Protein AF-A0A8J4F5X2-F1 (afdb_monomer_lite)

Structure (mmCIF, N/CA/C/O backbone):
data_AF-A0A8J4F5X2-F1
#
_entry.id   AF-A0A8J4F5X2-F1
#
loop_
_atom_site.group_PDB
_atom_site.id
_atom_site.type_symbol
_atom_site.label_atom_id
_atom_site.label_alt_id
_atom_site.label_comp_id
_atom_site.label_asym_id
_atom_site.label_entity_id
_atom_site.label_seq_id
_atom_site.pdbx_PDB_ins_code
_atom_site.Cartn_x
_atom_site.Cartn_y
_atom_site.Cartn_z
_atom_site.occupancy
_atom_site.B_iso_or_equiv
_atom_site.auth_seq_id
_atom_site.auth_comp_id
_atom_site.auth_asym_id
_atom_site.auth_atom_id
_atom_site.pdbx_PDB_model_num
ATOM 1 N N . PHE A 1 1 ? -19.597 -12.177 -4.401 1.00 38.78 1 PHE A N 1
ATOM 2 C CA . PHE A 1 1 ? -18.634 -11.217 -4.979 1.00 38.78 1 PHE A CA 1
ATOM 3 C C . PHE A 1 1 ? -19.149 -9.768 -4.969 1.00 38.78 1 PHE A C 1
ATOM 5 O O . PHE A 1 1 ? -18.333 -8.867 -5.103 1.00 38.78 1 PHE A O 1
ATOM 12 N N . ASP A 1 2 ? -20.434 -9.520 -4.671 1.00 38.00 2 ASP A N 1
ATOM 13 C CA . ASP A 1 2 ? -21.046 -8.176 -4.629 1.00 38.00 2 ASP A CA 1
ATOM 14 C C . ASP A 1 2 ? -20.524 -7.123 -3.623 1.00 38.00 2 ASP A C 1
ATOM 16 O O . ASP A 1 2 ? -20.625 -5.939 -3.941 1.00 38.00 2 ASP A O 1
ATOM 20 N N . PRO A 1 3 ? -19.948 -7.430 -2.439 1.00 48.12 3 PRO A N 1
ATOM 21 C CA . PRO A 1 3 ? -19.621 -6.354 -1.495 1.00 48.12 3 PRO A CA 1
ATOM 22 C C . PRO A 1 3 ? -18.375 -5.534 -1.878 1.00 48.12 3 PRO A C 1
ATOM 24 O O . PRO A 1 3 ? -18.244 -4.397 -1.434 1.00 48.12 3 PRO A O 1
ATOM 27 N N . LEU A 1 4 ? -17.472 -6.063 -2.718 1.00 41.50 4 LEU A N 1
ATOM 28 C CA . LEU A 1 4 ? -16.255 -5.346 -3.137 1.00 41.50 4 LEU A CA 1
ATOM 29 C C . LEU A 1 4 ? -16.519 -4.326 -4.254 1.00 41.50 4 LEU A C 1
ATOM 31 O O . LEU A 1 4 ? -15.861 -3.287 -4.305 1.00 41.50 4 LEU A O 1
ATOM 35 N N . CYS A 1 5 ? -17.503 -4.581 -5.121 1.00 42.59 5 CYS A N 1
ATOM 36 C CA . CYS A 1 5 ? -17.810 -3.726 -6.271 1.00 42.59 5 CYS A CA 1
ATOM 37 C C . CYS A 1 5 ? -18.291 -2.321 -5.864 1.00 42.59 5 CYS A C 1
ATOM 39 O O . CYS A 1 5 ? -18.072 -1.361 -6.598 1.00 42.59 5 CYS A O 1
ATOM 41 N N . ASN A 1 6 ? -18.855 -2.169 -4.661 1.00 47.69 6 ASN A N 1
ATOM 42 C CA . ASN A 1 6 ? -19.295 -0.873 -4.134 1.00 47.69 6 ASN A CA 1
ATOM 43 C C . ASN A 1 6 ? -18.146 0.016 -3.623 1.00 47.69 6 ASN A C 1
ATOM 45 O O . ASN A 1 6 ? -18.348 1.213 -3.416 1.00 47.69 6 ASN A O 1
ATOM 49 N N . LEU A 1 7 ? -16.947 -0.539 -3.413 1.00 53.06 7 LEU A N 1
ATOM 50 C CA . LEU A 1 7 ? -15.784 0.223 -2.943 1.00 53.06 7 LEU A CA 1
ATOM 51 C C . LEU A 1 7 ? -15.059 0.951 -4.079 1.00 53.06 7 LEU A C 1
ATOM 53 O O . LEU A 1 7 ? -14.408 1.965 -3.823 1.00 53.06 7 LEU A O 1
ATOM 57 N N . LEU A 1 8 ? -15.187 0.449 -5.312 1.00 54.03 8 LEU A N 1
ATOM 58 C CA . LEU A 1 8 ? -14.406 0.855 -6.481 1.00 54.03 8 LEU A CA 1
ATOM 59 C C . LEU A 1 8 ? -15.309 1.391 -7.600 1.00 54.03 8 LEU A C 1
ATOM 61 O O . LEU A 1 8 ? -15.259 0.927 -8.736 1.00 54.03 8 LEU A O 1
ATOM 65 N N . VAL A 1 9 ? -16.145 2.382 -7.280 1.00 58.66 9 VAL A N 1
ATOM 66 C CA . VAL A 1 9 ? -16.893 3.126 -8.303 1.00 58.66 9 VAL A CA 1
ATOM 67 C C . VAL A 1 9 ? -15.918 4.052 -9.044 1.00 58.66 9 VAL A C 1
ATOM 69 O O . VAL A 1 9 ? -15.295 4.899 -8.393 1.00 58.66 9 VAL A O 1
ATOM 72 N N . PRO A 1 10 ? -15.771 3.936 -10.379 1.00 58.47 10 PRO A N 1
ATOM 73 C CA . PRO A 1 10 ? -14.895 4.814 -11.150 1.00 58.47 10 PRO A CA 1
ATOM 74 C C . PRO A 1 10 ? -15.194 6.295 -10.881 1.00 58.47 10 PRO A C 1
ATOM 76 O O . PRO A 1 10 ? -16.350 6.710 -10.845 1.00 58.47 10 PRO A O 1
ATOM 79 N N . GLY A 1 11 ? -14.149 7.098 -10.666 1.00 62.75 11 GLY A N 1
ATOM 80 C CA . GLY A 1 11 ? -14.272 8.534 -10.380 1.00 62.75 11 GLY A CA 1
ATOM 81 C C . GLY A 1 11 ? -14.635 8.886 -8.933 1.00 62.75 11 GLY A C 1
ATOM 82 O O . GLY A 1 11 ? -14.622 10.065 -8.578 1.00 62.75 11 GLY A O 1
ATOM 83 N N . ARG A 1 12 ? -14.906 7.899 -8.070 1.00 65.25 12 ARG A N 1
ATOM 84 C CA . ARG A 1 12 ? -15.163 8.127 -6.647 1.00 65.25 12 ARG A CA 1
ATOM 85 C C . ARG A 1 12 ? -13.888 7.861 -5.835 1.00 65.25 12 ARG A C 1
ATOM 87 O O . ARG A 1 12 ? -13.331 6.769 -5.928 1.00 65.25 12 ARG A O 1
ATOM 94 N N . PRO A 1 13 ? -13.396 8.814 -5.024 1.00 70.06 13 PRO A N 1
ATOM 95 C CA . PRO A 1 13 ? -12.220 8.559 -4.204 1.00 70.06 13 PRO A CA 1
ATOM 96 C C . PRO A 1 13 ? -12.545 7.515 -3.133 1.00 70.06 13 PRO A C 1
ATOM 98 O O . PRO A 1 13 ? -13.619 7.552 -2.528 1.00 70.06 13 PRO A O 1
ATOM 101 N N . LEU A 1 14 ? -11.595 6.629 -2.834 1.00 74.31 14 LEU A N 1
ATOM 102 C CA . LEU A 1 14 ? -11.749 5.583 -1.814 1.00 74.31 14 LEU A CA 1
ATOM 103 C C . LEU A 1 14 ? -12.076 6.151 -0.420 1.00 74.31 14 LEU A C 1
ATOM 105 O O . LEU A 1 14 ? -12.744 5.507 0.384 1.00 74.31 14 LEU A O 1
ATOM 109 N N . THR A 1 15 ? -11.676 7.399 -0.157 1.00 76.75 15 THR A N 1
ATOM 110 C CA . THR A 1 15 ? -12.018 8.157 1.059 1.00 76.75 15 THR A CA 1
ATOM 111 C C . THR A 1 15 ? -13.509 8.475 1.202 1.00 76.75 15 THR A C 1
ATOM 113 O O . THR A 1 15 ? -13.942 8.934 2.254 1.00 76.75 15 THR A O 1
ATOM 116 N N . SER A 1 16 ? -14.309 8.243 0.162 1.00 75.50 16 SER A N 1
ATOM 117 C CA . SER A 1 16 ? -15.766 8.409 0.188 1.00 75.50 16 SER A CA 1
ATOM 118 C C . SER A 1 16 ? -16.532 7.087 0.321 1.00 75.50 16 SER A C 1
ATOM 120 O O . SER A 1 16 ? -17.764 7.103 0.374 1.00 75.50 16 SER A O 1
ATOM 122 N N . SER A 1 17 ? -15.815 5.963 0.390 1.00 81.69 17 SER A N 1
ATOM 123 C CA . SER A 1 17 ? -16.364 4.617 0.566 1.00 81.69 17 SER A CA 1
ATOM 124 C C . SER A 1 17 ? -16.307 4.199 2.040 1.00 81.69 17 SER A C 1
ATOM 126 O O . SER A 1 17 ? -15.396 4.591 2.772 1.00 81.69 17 SER A O 1
ATOM 128 N N . ASN A 1 18 ? -17.266 3.390 2.498 1.00 83.62 18 ASN A N 1
ATOM 129 C CA . ASN A 1 18 ? -17.210 2.814 3.842 1.00 83.62 18 ASN A CA 1
ATOM 130 C C . ASN A 1 18 ? -16.259 1.609 3.854 1.00 83.62 18 ASN A C 1
ATOM 132 O O . ASN A 1 18 ? -16.546 0.608 3.210 1.00 83.62 18 ASN A O 1
ATOM 136 N N . LEU A 1 19 ? -15.144 1.701 4.583 1.00 84.81 19 LEU A N 1
ATOM 137 C CA . LEU A 1 19 ? -14.148 0.623 4.663 1.00 84.81 19 LEU A CA 1
ATOM 138 C C . LEU A 1 19 ? -14.374 -0.329 5.845 1.00 84.81 19 LEU A C 1
ATOM 140 O O . LEU A 1 19 ? -13.643 -1.300 5.988 1.00 84.81 19 LEU A O 1
ATOM 144 N N . GLN A 1 20 ? -15.342 -0.038 6.711 1.00 85.50 20 GLN A N 1
ATOM 145 C CA . GLN A 1 20 ? -15.593 -0.786 7.940 1.00 85.50 20 GLN A CA 1
ATOM 146 C C . GLN A 1 20 ? -15.789 -2.295 7.699 1.00 85.50 20 GLN A C 1
ATOM 148 O O . GLN A 1 20 ? -16.628 -2.687 6.893 1.00 85.50 20 GLN A O 1
ATOM 153 N N . GLY A 1 21 ? -15.040 -3.131 8.427 1.00 83.19 21 GLY A N 1
ATOM 154 C CA . GLY A 1 21 ? -15.118 -4.597 8.350 1.00 83.19 21 GLY A CA 1
ATOM 155 C C . GLY A 1 21 ? -14.475 -5.207 7.098 1.00 83.19 21 GLY A C 1
ATOM 156 O O . GLY A 1 21 ? -14.574 -6.413 6.875 1.00 83.19 21 GLY A O 1
ATOM 157 N N . HIS A 1 22 ? -13.812 -4.397 6.267 1.00 85.38 22 HIS A N 1
ATOM 158 C CA . HIS A 1 22 ? -13.111 -4.863 5.075 1.00 85.38 22 HIS A CA 1
ATOM 159 C C . HIS A 1 22 ? -11.594 -4.925 5.286 1.00 85.38 22 HIS A C 1
ATOM 161 O O . HIS A 1 22 ? -11.014 -4.188 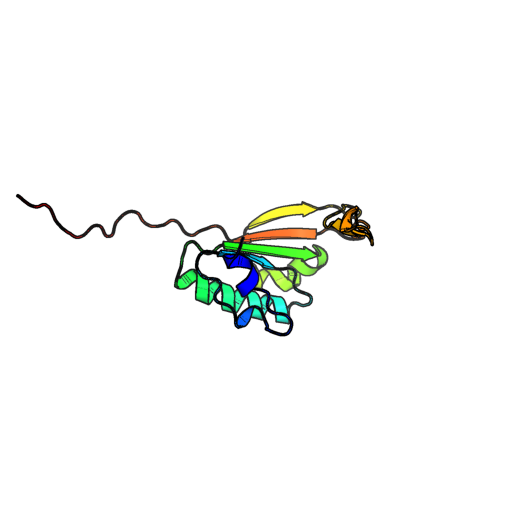6.083 1.00 85.38 22 HIS A O 1
ATOM 167 N N . THR A 1 23 ? -10.939 -5.797 4.515 1.00 87.12 23 THR A N 1
ATOM 168 C CA . THR A 1 23 ? -9.485 -5.760 4.315 1.00 87.12 23 THR A CA 1
ATOM 169 C C . THR A 1 23 ? -9.195 -5.016 3.019 1.00 87.12 23 THR A C 1
ATOM 171 O O . THR A 1 23 ? -9.677 -5.417 1.961 1.00 87.12 23 THR A O 1
ATOM 174 N N . VAL A 1 24 ? -8.433 -3.926 3.099 1.00 89.19 24 VAL A N 1
ATOM 175 C CA . VAL A 1 24 ? -8.225 -3.003 1.974 1.00 89.19 24 VAL A CA 1
ATOM 176 C C . VAL A 1 24 ? -6.763 -2.993 1.540 1.00 89.19 24 VAL A C 1
ATOM 178 O O . VAL A 1 24 ? -5.865 -2.923 2.377 1.00 89.19 24 VAL A O 1
ATOM 181 N N . LEU A 1 25 ? -6.521 -3.037 0.229 1.00 89.19 25 LEU A N 1
ATOM 182 C CA . LEU A 1 25 ? -5.199 -2.867 -0.370 1.00 89.19 25 LEU A CA 1
ATOM 183 C C . LEU A 1 25 ? -5.038 -1.431 -0.881 1.00 89.19 25 LEU A C 1
ATOM 185 O O . LEU A 1 25 ? -5.823 -0.975 -1.710 1.00 89.19 25 LEU A O 1
ATOM 189 N N . PHE A 1 26 ? -4.001 -0.738 -0.423 1.00 92.06 26 PHE A N 1
ATOM 190 C CA . PHE A 1 26 ? -3.626 0.593 -0.882 1.00 92.06 26 PHE A CA 1
ATOM 191 C C . PHE A 1 26 ? -2.392 0.518 -1.786 1.00 92.06 26 PHE A C 1
ATOM 193 O O . PHE A 1 26 ? -1.331 0.051 -1.366 1.00 92.06 26 PHE A O 1
ATOM 200 N N . LEU A 1 27 ? -2.542 1.032 -3.010 1.00 90.94 27 LEU A N 1
ATOM 201 C CA . LEU A 1 27 ? -1.480 1.234 -4.001 1.00 90.94 27 LEU A CA 1
ATOM 202 C C . LEU A 1 27 ? -1.358 2.747 -4.294 1.00 90.94 27 LEU A C 1
ATOM 204 O O . LEU A 1 27 ? -1.768 3.199 -5.363 1.00 90.94 27 LEU A O 1
ATOM 208 N N . PRO A 1 28 ? -0.917 3.567 -3.324 1.00 90.06 28 PRO A N 1
ATOM 209 C CA . PRO A 1 28 ? -0.951 5.020 -3.455 1.00 90.06 28 PRO A CA 1
ATOM 210 C C . PRO A 1 28 ? 0.019 5.519 -4.534 1.00 90.06 28 PRO A C 1
ATOM 212 O O . PRO A 1 28 ? 1.173 5.100 -4.603 1.00 90.06 28 PRO A O 1
ATOM 215 N N . SER A 1 29 ? -0.421 6.500 -5.320 1.00 87.50 29 SER A N 1
ATOM 216 C CA . SER A 1 29 ? 0.410 7.195 -6.313 1.00 87.50 29 SER A CA 1
ATOM 217 C C . SER A 1 29 ? 1.300 8.284 -5.695 1.00 87.50 29 SER A C 1
ATOM 219 O O . SER A 1 29 ? 2.269 8.731 -6.308 1.00 87.50 29 SER A O 1
ATOM 221 N N . SER A 1 30 ? 0.981 8.737 -4.475 1.00 91.50 30 SER A N 1
ATOM 222 C CA . SER A 1 30 ? 1.711 9.797 -3.771 1.00 91.50 30 SER A CA 1
ATOM 223 C C . SER A 1 30 ? 1.577 9.706 -2.247 1.00 91.50 30 SER A C 1
ATOM 225 O O . SER A 1 30 ? 0.627 9.129 -1.719 1.00 91.50 30 SER A O 1
ATOM 227 N N . LEU A 1 31 ? 2.489 10.357 -1.511 1.00 92.31 31 LEU A N 1
ATOM 228 C CA . LEU A 1 31 ? 2.412 10.444 -0.043 1.00 92.31 31 LEU A CA 1
ATOM 229 C C . LEU A 1 31 ? 1.160 11.185 0.445 1.00 92.31 31 LEU A C 1
ATOM 231 O O . LEU A 1 31 ? 0.592 10.823 1.472 1.00 92.31 31 LEU A O 1
ATOM 235 N N . ARG A 1 32 ? 0.707 12.202 -0.301 1.00 93.19 32 ARG A N 1
ATOM 236 C CA . ARG A 1 32 ? -0.528 12.936 0.013 1.00 93.19 32 ARG A CA 1
ATOM 237 C C . ARG A 1 32 ? -1.744 12.017 -0.075 1.00 93.19 32 ARG A C 1
ATOM 239 O O . ARG A 1 32 ? -2.615 12.067 0.791 1.00 93.19 32 ARG A O 1
ATOM 246 N N . GLU A 1 33 ? -1.793 11.179 -1.108 1.00 92.00 33 GLU A N 1
ATOM 247 C CA . GLU A 1 33 ? -2.850 10.183 -1.269 1.00 92.00 33 GLU A CA 1
ATOM 248 C C . GLU A 1 33 ? -2.803 9.141 -0.147 1.00 92.00 33 GLU A C 1
ATOM 250 O O . GLU A 1 33 ? -3.824 8.907 0.499 1.00 92.00 33 GLU A O 1
ATOM 255 N N . LEU A 1 34 ? -1.618 8.597 0.152 1.00 94.06 34 LEU A N 1
ATOM 256 C CA . LEU A 1 34 ? -1.424 7.663 1.262 1.00 94.06 34 LEU A CA 1
ATOM 257 C C . LEU A 1 34 ? -1.924 8.252 2.589 1.00 94.06 34 LEU A C 1
ATOM 259 O O . LEU A 1 34 ? -2.653 7.592 3.328 1.00 94.06 34 LEU A O 1
ATOM 263 N N . GLN A 1 35 ? -1.571 9.504 2.891 1.00 95.38 35 GLN A N 1
ATOM 264 C CA . GLN A 1 35 ? -2.016 10.181 4.108 1.00 95.38 35 GLN A CA 1
ATOM 265 C C . GLN A 1 35 ? -3.544 10.304 4.168 1.00 95.38 35 GLN A C 1
ATOM 267 O O . GLN A 1 35 ? -4.137 10.054 5.222 1.00 95.38 35 GLN A O 1
ATOM 272 N N . ALA A 1 36 ? -4.191 10.666 3.056 1.00 93.19 36 ALA A N 1
ATOM 273 C CA . ALA A 1 36 ? -5.646 10.774 2.985 1.00 93.19 36 ALA A CA 1
ATOM 274 C C . ALA A 1 36 ? -6.323 9.406 3.183 1.00 93.19 36 ALA A C 1
ATOM 276 O O . ALA A 1 36 ? -7.250 9.287 3.989 1.00 93.19 36 ALA A O 1
ATOM 277 N N . GLN A 1 37 ? -5.820 8.367 2.510 1.00 93.56 37 GLN A N 1
ATOM 278 C CA . GLN A 1 37 ? -6.317 6.994 2.619 1.00 93.56 37 GLN A CA 1
ATOM 279 C C . GLN A 1 37 ? -6.163 6.446 4.042 1.00 93.56 37 GLN A C 1
ATOM 281 O O . GLN A 1 37 ? -7.140 5.971 4.617 1.00 93.56 37 GLN A O 1
ATOM 286 N N . LEU A 1 38 ? -4.980 6.576 4.653 1.00 94.69 38 LEU A N 1
ATOM 287 C CA . LEU A 1 38 ? -4.724 6.087 6.011 1.00 94.69 38 LEU A CA 1
ATOM 288 C C . LEU A 1 38 ? -5.512 6.851 7.075 1.00 94.69 38 LEU A C 1
ATOM 290 O O . LEU A 1 38 ? -5.976 6.249 8.042 1.00 94.69 38 LEU A O 1
ATOM 294 N N . THR A 1 39 ? -5.697 8.163 6.908 1.00 95.00 39 THR A N 1
ATOM 295 C CA . THR A 1 39 ? -6.548 8.960 7.806 1.00 95.00 39 THR A CA 1
ATOM 296 C C . THR A 1 39 ? -7.987 8.449 7.792 1.00 95.00 39 THR A C 1
ATOM 298 O O . THR A 1 39 ? -8.577 8.231 8.853 1.00 95.00 39 THR A O 1
ATOM 301 N N . HIS A 1 40 ? -8.536 8.219 6.597 1.00 93.94 40 HIS A N 1
ATOM 302 C CA . HIS A 1 40 ? -9.888 7.688 6.431 1.00 93.94 40 HIS A CA 1
ATOM 303 C C . HIS A 1 40 ? -10.020 6.265 6.977 1.00 93.94 40 HIS A C 1
ATOM 305 O O . HIS A 1 40 ? -10.890 5.990 7.800 1.00 93.94 40 HIS A O 1
ATOM 311 N N . TYR A 1 41 ? -9.096 5.383 6.603 1.00 93.69 41 TYR A N 1
ATOM 312 C CA . TYR A 1 41 ? -9.031 4.015 7.104 1.00 93.69 41 TYR A CA 1
ATOM 313 C C . TYR A 1 41 ? -9.003 3.954 8.634 1.00 93.69 41 TYR A C 1
ATOM 315 O O . TYR A 1 41 ? -9.806 3.243 9.233 1.00 93.69 41 TYR A O 1
ATOM 323 N N . ARG A 1 42 ? -8.145 4.745 9.290 1.00 93.88 42 ARG A N 1
ATOM 324 C CA . ARG A 1 42 ? -8.063 4.786 10.759 1.00 93.88 42 ARG A CA 1
ATOM 325 C C . ARG A 1 42 ? -9.377 5.235 11.392 1.00 93.88 42 ARG A C 1
ATOM 327 O O . ARG A 1 42 ? -9.738 4.729 12.451 1.00 93.88 42 ARG A O 1
ATOM 334 N N . ARG A 1 43 ? -10.115 6.153 10.757 1.00 92.94 43 ARG A N 1
ATOM 335 C CA . ARG A 1 43 ? -11.463 6.537 11.203 1.00 92.94 43 ARG A CA 1
ATOM 336 C C . ARG A 1 43 ? -12.435 5.356 11.110 1.00 92.94 43 ARG A C 1
ATOM 338 O O . ARG A 1 43 ? -13.146 5.115 12.081 1.00 92.94 43 ARG A O 1
ATOM 345 N N . CYS A 1 44 ? -12.434 4.611 10.004 1.00 90.56 44 CYS A N 1
ATOM 346 C CA . CYS A 1 44 ? -13.259 3.407 9.847 1.00 90.56 44 CYS A CA 1
ATOM 347 C C . CYS A 1 44 ? -12.880 2.312 10.856 1.00 90.56 44 CYS A C 1
ATOM 349 O O . CYS A 1 44 ? -13.757 1.762 11.514 1.00 90.56 44 CYS A O 1
ATOM 351 N N . LYS A 1 45 ? -11.584 2.048 11.050 1.00 91.12 45 LYS A N 1
ATOM 352 C CA . LYS A 1 45 ? -11.091 1.023 11.980 1.00 91.12 45 LYS A CA 1
ATOM 353 C C . LYS A 1 45 ? -11.457 1.295 13.436 1.00 91.12 45 LYS A C 1
ATOM 355 O O . LYS A 1 45 ? -11.770 0.367 14.168 1.00 91.12 45 LYS A O 1
ATOM 360 N N . ARG A 1 46 ? -11.490 2.564 13.861 1.00 91.31 46 ARG A N 1
ATOM 361 C CA . ARG A 1 46 ? -11.995 2.924 15.201 1.00 91.31 46 ARG A CA 1
ATOM 362 C C . ARG A 1 46 ? -13.466 2.551 15.402 1.00 91.31 46 ARG A C 1
ATOM 364 O O . ARG A 1 46 ? -13.866 2.309 16.530 1.00 91.31 46 ARG A O 1
ATOM 371 N N . GLN A 1 47 ? -14.264 2.542 14.335 1.00 90.81 47 GLN A N 1
ATOM 372 C CA . GLN A 1 47 ? -15.680 2.164 14.386 1.00 90.81 47 GLN A CA 1
ATOM 373 C C . GLN A 1 47 ? -15.866 0.647 14.256 1.00 90.81 47 GLN A C 1
ATOM 375 O O . GLN A 1 47 ? -16.773 0.083 14.860 1.00 90.81 47 GLN A O 1
ATOM 380 N N . ARG A 1 48 ? -15.000 -0.012 13.479 1.00 90.06 48 ARG A N 1
ATOM 381 C CA . ARG A 1 48 ? -14.988 -1.459 13.251 1.00 90.06 48 ARG A CA 1
ATOM 382 C C . ARG A 1 48 ? -13.557 -1.999 13.386 1.00 90.06 48 ARG A C 1
ATOM 384 O O . ARG A 1 48 ? -12.802 -1.939 12.410 1.00 90.06 48 ARG A O 1
ATOM 391 N N . PRO A 1 49 ? -13.161 -2.482 14.583 1.00 90.81 49 PRO A N 1
ATOM 392 C CA . PRO A 1 49 ? -11.794 -2.939 14.879 1.00 90.81 49 PRO A CA 1
ATOM 393 C C . PRO A 1 49 ? -11.303 -4.110 14.015 1.00 90.81 49 PRO A C 1
ATOM 395 O O . PRO A 1 49 ? -10.094 -4.316 13.882 1.00 90.81 49 PRO A O 1
ATOM 398 N N . ASP A 1 50 ? -12.239 -4.825 13.387 1.00 89.12 50 ASP A N 1
ATOM 399 C CA . ASP A 1 50 ? -12.028 -5.885 12.402 1.00 89.12 50 ASP A CA 1
ATOM 400 C C . ASP A 1 50 ? -11.673 -5.365 10.989 1.00 89.12 50 ASP A C 1
ATOM 402 O O . ASP A 1 50 ? -11.527 -6.141 10.047 1.00 89.12 50 ASP A O 1
ATOM 406 N N . THR A 1 51 ? -11.514 -4.052 10.816 1.00 89.56 51 THR A N 1
ATOM 407 C CA . THR A 1 51 ? -11.021 -3.460 9.564 1.00 89.56 51 THR A CA 1
ATOM 408 C C . THR A 1 51 ? -9.498 -3.607 9.477 1.00 89.56 51 THR A C 1
ATOM 410 O O . THR A 1 51 ? -8.782 -3.195 10.393 1.00 89.56 51 THR A O 1
ATOM 413 N N . ALA A 1 52 ? -8.989 -4.127 8.358 1.00 90.00 52 ALA A N 1
ATOM 414 C CA . ALA A 1 52 ? -7.554 -4.289 8.103 1.00 90.00 52 ALA A CA 1
ATOM 415 C C . ALA A 1 52 ? -7.102 -3.524 6.857 1.00 90.00 52 ALA A C 1
ATOM 417 O O . ALA A 1 52 ? -7.881 -3.275 5.934 1.00 90.00 52 ALA A O 1
ATOM 418 N N . ALA A 1 53 ? -5.814 -3.188 6.808 1.00 93.12 53 ALA A N 1
ATOM 419 C CA . ALA A 1 53 ? -5.213 -2.557 5.644 1.00 93.12 53 ALA A CA 1
ATOM 420 C C . ALA A 1 53 ? -3.845 -3.138 5.308 1.00 93.12 53 ALA A C 1
ATOM 422 O O . ALA A 1 53 ? -3.034 -3.438 6.183 1.00 93.12 53 ALA A O 1
ATOM 423 N N . CYS A 1 54 ? -3.589 -3.210 4.010 1.00 94.50 54 CYS A N 1
ATOM 424 C CA . CYS A 1 54 ? -2.305 -3.506 3.415 1.00 94.50 54 CYS A CA 1
ATOM 425 C C . CYS A 1 54 ? -1.878 -2.305 2.567 1.00 94.50 54 CYS A C 1
ATOM 427 O O . CYS A 1 54 ? -2.651 -1.827 1.743 1.00 94.50 54 CYS A O 1
ATOM 429 N N . VAL A 1 55 ? -0.661 -1.811 2.752 1.00 95.31 55 VAL A N 1
ATOM 430 C CA . VAL A 1 55 ? -0.085 -0.698 1.993 1.00 95.31 55 VAL A CA 1
ATOM 431 C C . VAL A 1 55 ? 1.118 -1.219 1.225 1.00 95.31 55 VAL A C 1
ATOM 433 O O . VAL A 1 55 ? 2.016 -1.813 1.816 1.00 95.31 55 VAL A O 1
ATOM 436 N N . VAL A 1 56 ? 1.144 -0.983 -0.083 1.00 94.94 56 VAL A N 1
ATOM 437 C CA . VAL A 1 56 ? 2.260 -1.361 -0.954 1.00 94.94 56 VAL A CA 1
ATOM 438 C C . VAL A 1 56 ? 2.980 -0.097 -1.394 1.00 94.94 56 VAL A C 1
ATOM 440 O O . VAL A 1 56 ? 2.365 0.798 -1.972 1.00 94.94 56 VAL A O 1
ATOM 443 N N . LEU A 1 57 ? 4.276 -0.007 -1.110 1.00 94.94 57 LEU A N 1
ATOM 444 C CA . LEU A 1 57 ? 5.081 1.179 -1.396 1.00 94.94 57 LEU A CA 1
ATOM 445 C C . LEU A 1 57 ? 6.441 0.796 -1.973 1.00 94.94 57 LEU A C 1
ATOM 447 O O . LEU A 1 57 ? 7.026 -0.198 -1.544 1.00 94.94 57 LEU A O 1
ATOM 451 N N . PRO A 1 58 ? 7.012 1.606 -2.876 1.00 95.19 58 PRO A N 1
ATOM 452 C CA . PRO A 1 58 ? 8.418 1.465 -3.224 1.00 95.19 58 PRO A CA 1
ATOM 453 C C . PRO 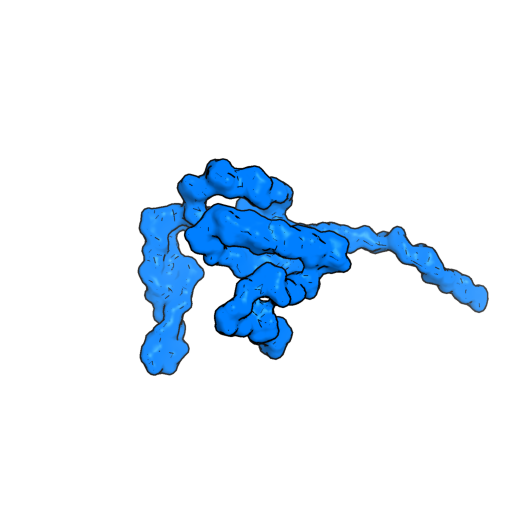A 1 58 ? 9.297 1.627 -1.976 1.00 95.19 58 PRO A C 1
ATOM 455 O O . PRO A 1 58 ? 9.130 2.601 -1.235 1.00 95.19 58 PRO A O 1
ATOM 458 N N . ALA A 1 59 ? 10.256 0.725 -1.758 1.00 94.62 59 ALA A N 1
ATOM 459 C CA . ALA A 1 59 ? 11.075 0.701 -0.539 1.00 94.62 59 ALA A CA 1
ATOM 460 C C . ALA A 1 59 ? 11.843 2.021 -0.316 1.00 94.62 59 ALA A C 1
ATOM 462 O O . ALA A 1 59 ? 11.946 2.524 0.798 1.00 94.62 59 ALA A O 1
ATOM 463 N N . TYR A 1 60 ? 12.289 2.679 -1.392 1.00 93.81 60 TYR A N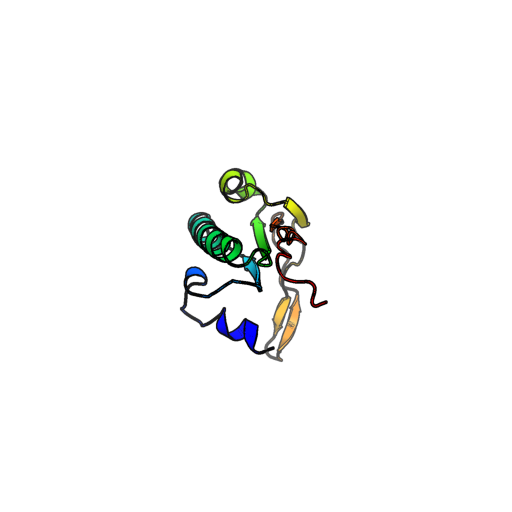 1
ATOM 464 C CA . TYR A 1 60 ? 12.965 3.983 -1.315 1.00 93.81 60 TYR A CA 1
ATOM 465 C C . TYR A 1 60 ? 12.081 5.120 -0.762 1.00 93.81 60 TYR A C 1
ATOM 467 O O . TYR A 1 60 ? 12.582 6.193 -0.424 1.00 93.81 60 TYR A O 1
ATOM 475 N N . SER A 1 61 ? 10.759 4.928 -0.702 1.00 93.81 61 SER A N 1
ATOM 476 C CA . SER A 1 61 ? 9.812 5.908 -0.160 1.00 93.81 61 SER A CA 1
ATOM 477 C C . SER A 1 61 ? 9.525 5.714 1.333 1.00 93.81 61 SER A C 1
ATOM 479 O O . SER A 1 61 ? 8.944 6.609 1.951 1.00 93.81 61 SER A O 1
ATOM 481 N N . GLU A 1 62 ? 9.986 4.604 1.924 1.00 90.19 62 GLU A N 1
ATOM 482 C CA . GLU A 1 62 ? 9.717 4.209 3.311 1.00 90.19 62 GLU A CA 1
ATOM 483 C C . GLU A 1 62 ? 10.063 5.322 4.302 1.00 90.19 62 GLU A C 1
ATOM 485 O O . GLU A 1 62 ? 9.215 5.720 5.094 1.00 90.19 62 GLU A O 1
ATOM 490 N N . HIS A 1 63 ? 11.262 5.906 4.206 1.00 91.06 63 HIS A N 1
ATOM 491 C CA . HIS A 1 63 ? 11.697 6.980 5.107 1.00 91.06 63 HIS A CA 1
ATOM 492 C C . HIS A 1 63 ? 10.680 8.132 5.171 1.00 91.06 63 HIS A C 1
ATOM 494 O O . HIS A 1 63 ? 10.355 8.626 6.251 1.00 91.06 63 HIS A O 1
ATOM 500 N N . LYS A 1 64 ? 10.128 8.532 4.017 1.00 93.56 64 LYS A N 1
ATOM 501 C CA . LYS A 1 64 ? 9.149 9.626 3.925 1.00 93.56 64 LYS A CA 1
ATOM 502 C C . LYS A 1 64 ? 7.753 9.210 4.401 1.00 93.56 64 LYS A C 1
ATOM 504 O O . LYS A 1 64 ? 6.982 10.066 4.823 1.00 93.56 64 LYS A O 1
ATOM 509 N N . ALA A 1 65 ? 7.424 7.922 4.318 1.00 94.19 65 ALA A N 1
ATOM 510 C CA . ALA A 1 65 ? 6.144 7.361 4.745 1.00 94.19 65 ALA A CA 1
ATOM 511 C C . ALA A 1 65 ? 6.154 6.845 6.196 1.00 94.19 65 ALA A C 1
ATOM 513 O O . ALA A 1 65 ? 5.087 6.572 6.736 1.00 94.19 65 ALA A O 1
ATOM 514 N N . SER A 1 66 ? 7.318 6.736 6.839 1.00 93.62 66 SER A N 1
ATOM 515 C CA . SER A 1 66 ? 7.518 6.110 8.156 1.00 93.62 66 SER A CA 1
ATOM 516 C C . SER A 1 66 ? 6.527 6.593 9.221 1.00 93.62 66 SER A C 1
ATOM 518 O O . SER A 1 66 ? 5.853 5.787 9.860 1.00 93.62 66 SER A O 1
ATOM 520 N N . ALA A 1 67 ? 6.345 7.910 9.346 1.00 95.00 67 ALA A N 1
ATOM 521 C CA . ALA A 1 67 ? 5.379 8.501 10.271 1.00 95.00 67 ALA A CA 1
ATOM 522 C C . ALA A 1 67 ? 3.922 8.127 9.934 1.00 95.00 67 ALA A C 1
ATOM 524 O O . ALA A 1 67 ? 3.101 7.924 10.828 1.00 95.00 67 ALA A O 1
ATOM 525 N N . LEU A 1 68 ? 3.587 8.006 8.646 1.00 96.00 68 LEU A N 1
ATOM 526 C CA . LEU A 1 68 ? 2.258 7.584 8.204 1.00 96.00 68 LEU A CA 1
ATOM 527 C C . LEU A 1 68 ? 2.018 6.101 8.489 1.00 96.00 68 LEU A C 1
ATOM 529 O O . LEU A 1 68 ? 0.902 5.747 8.855 1.00 96.00 68 LEU A O 1
ATOM 533 N N . LEU A 1 69 ? 3.048 5.264 8.379 1.00 95.69 69 LEU A N 1
ATOM 534 C CA . LEU A 1 69 ? 2.996 3.813 8.588 1.00 95.69 69 LEU A CA 1
ATOM 535 C C . LEU A 1 69 ? 3.113 3.400 10.064 1.00 95.69 69 LEU A C 1
ATOM 537 O O . LEU A 1 69 ? 3.120 2.210 10.369 1.00 95.69 69 LEU A O 1
ATOM 541 N N . ALA A 1 70 ? 3.178 4.355 10.996 1.00 93.06 70 ALA A N 1
ATOM 542 C CA . ALA A 1 70 ? 3.269 4.068 12.423 1.00 93.06 70 ALA A CA 1
ATOM 543 C C . ALA A 1 70 ? 2.159 3.099 12.886 1.00 93.06 70 ALA A C 1
ATOM 545 O O . ALA A 1 70 ? 0.970 3.312 12.615 1.00 93.06 70 ALA A O 1
ATOM 546 N N . GLY A 1 71 ? 2.573 2.035 13.583 1.00 91.25 71 GLY A N 1
ATOM 547 C CA . GLY A 1 71 ? 1.710 0.945 14.053 1.00 91.25 71 GLY A CA 1
ATOM 548 C C . GLY A 1 71 ? 1.520 -0.209 13.060 1.00 91.25 71 GLY A C 1
ATOM 549 O O . GLY A 1 71 ? 1.031 -1.263 13.457 1.00 91.25 71 GLY A O 1
ATOM 550 N N . MET A 1 72 ? 1.937 -0.050 11.801 1.00 95.50 72 MET A N 1
ATOM 551 C CA . MET A 1 72 ? 1.921 -1.120 10.800 1.00 95.50 72 MET A CA 1
ATOM 552 C C . MET A 1 72 ? 3.192 -1.974 10.873 1.00 95.50 72 MET A C 1
ATOM 554 O O . MET A 1 72 ? 4.223 -1.549 11.394 1.00 95.50 72 MET A O 1
ATOM 558 N N . ARG A 1 73 ? 3.130 -3.187 10.320 1.00 95.69 73 ARG A N 1
ATOM 559 C CA . ARG A 1 73 ? 4.249 -4.135 10.257 1.00 95.69 73 ARG A CA 1
ATOM 560 C C . ARG A 1 73 ? 4.642 -4.397 8.813 1.00 95.69 73 ARG A C 1
ATOM 562 O O . ARG A 1 73 ? 3.774 -4.697 7.998 1.00 95.69 73 ARG A O 1
ATOM 569 N N . LEU A 1 74 ? 5.933 -4.350 8.507 1.00 95.75 74 LEU A N 1
ATOM 570 C CA . LEU A 1 74 ? 6.449 -4.865 7.242 1.00 95.75 74 LEU A CA 1
ATOM 571 C C . LEU A 1 74 ? 6.283 -6.390 7.232 1.00 95.75 74 LEU A C 1
ATOM 573 O O . LEU A 1 74 ? 6.873 -7.079 8.062 1.00 95.75 74 LEU A O 1
ATOM 577 N N . ILE A 1 75 ? 5.468 -6.915 6.318 1.00 96.19 75 ILE A N 1
ATOM 578 C CA . ILE A 1 75 ? 5.192 -8.359 6.212 1.00 96.19 75 ILE A CA 1
ATOM 579 C C . ILE A 1 75 ? 5.883 -9.007 5.014 1.00 96.19 75 ILE A C 1
ATOM 581 O O . ILE A 1 75 ? 6.081 -10.222 4.996 1.00 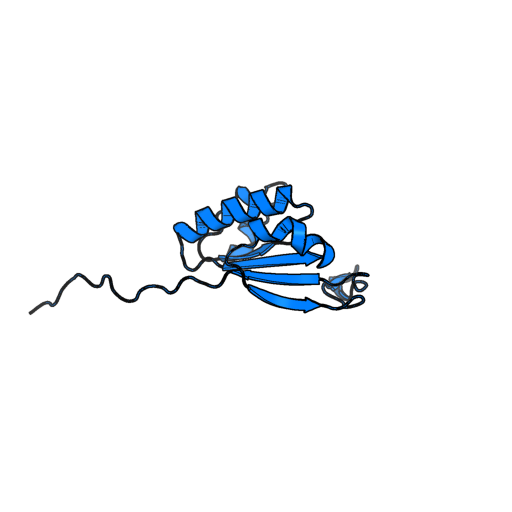96.19 75 ILE A O 1
ATOM 585 N N . ARG A 1 76 ? 6.247 -8.215 4.000 1.00 95.50 76 ARG A N 1
ATOM 586 C CA . ARG A 1 76 ? 6.925 -8.708 2.801 1.00 95.50 76 ARG A CA 1
ATOM 587 C C . ARG A 1 76 ? 7.727 -7.600 2.134 1.00 95.50 76 ARG A C 1
ATOM 589 O O . ARG A 1 76 ? 7.239 -6.483 2.008 1.00 95.50 76 ARG A O 1
ATOM 596 N N . ARG A 1 77 ? 8.909 -7.962 1.639 1.00 96.69 77 ARG A N 1
ATOM 597 C CA . ARG A 1 77 ? 9.680 -7.196 0.659 1.00 96.69 77 ARG A CA 1
ATOM 598 C C . ARG A 1 77 ? 9.768 -8.007 -0.632 1.00 96.69 77 ARG A C 1
ATOM 600 O O . ARG A 1 77 ? 9.969 -9.223 -0.591 1.00 96.69 77 ARG A O 1
ATOM 607 N N . PHE A 1 78 ? 9.559 -7.344 -1.757 1.00 95.44 78 PHE A N 1
ATOM 608 C CA . PHE A 1 78 ? 9.799 -7.874 -3.091 1.00 95.44 78 PHE A CA 1
ATOM 609 C C . PHE A 1 78 ? 11.063 -7.237 -3.649 1.00 95.44 78 PHE A C 1
ATOM 611 O O . PHE A 1 78 ? 11.231 -6.020 -3.563 1.00 95.44 78 PHE A O 1
ATOM 618 N N . GLU A 1 79 ? 11.936 -8.061 -4.215 1.00 96.50 79 GLU A N 1
ATOM 619 C CA . GLU A 1 79 ? 13.172 -7.595 -4.836 1.00 96.50 79 GLU A CA 1
ATOM 620 C C . GLU A 1 79 ? 12.902 -6.974 -6.216 1.00 96.50 79 GLU A C 1
ATOM 622 O O . GLU A 1 79 ? 11.880 -7.292 -6.845 1.00 96.50 79 GLU A O 1
ATOM 627 N N . PRO A 1 80 ? 13.806 -6.117 -6.724 1.00 96.25 80 PRO A N 1
ATOM 628 C CA . PRO A 1 80 ? 13.705 -5.589 -8.077 1.00 96.25 80 PRO A CA 1
ATOM 629 C C . PRO A 1 80 ? 13.593 -6.721 -9.108 1.00 96.25 80 PRO A C 1
ATOM 631 O O . PRO A 1 80 ? 14.223 -7.768 -8.980 1.00 96.25 80 PRO A O 1
ATOM 634 N N . GLY A 1 81 ? 12.779 -6.511 -10.138 1.00 94.06 81 GLY A N 1
ATOM 635 C CA . GLY A 1 81 ? 12.469 -7.498 -11.171 1.00 94.06 81 GLY A CA 1
ATOM 636 C C . GLY A 1 81 ? 11.362 -8.485 -10.790 1.00 94.06 81 GLY A C 1
ATOM 637 O O . GLY A 1 81 ? 10.935 -9.262 -11.642 1.00 94.06 81 GLY A O 1
ATOM 638 N N . THR A 1 82 ? 10.841 -8.445 -9.559 1.00 92.38 82 THR A N 1
ATOM 639 C CA . THR A 1 82 ? 9.727 -9.318 -9.166 1.00 92.38 82 THR A CA 1
ATOM 640 C C . THR A 1 82 ? 8.421 -8.888 -9.837 1.00 92.38 82 THR A C 1
ATOM 642 O O . THR A 1 82 ? 8.035 -7.717 -9.784 1.00 92.38 82 THR A O 1
ATOM 645 N N . VAL A 1 83 ? 7.707 -9.847 -10.433 1.00 89.06 83 VAL A N 1
ATOM 646 C CA . VAL A 1 83 ? 6.350 -9.647 -10.961 1.00 89.06 83 VAL A CA 1
ATOM 647 C C . VAL A 1 83 ? 5.367 -9.577 -9.796 1.00 89.06 83 VAL A C 1
ATOM 649 O O . VAL A 1 83 ? 5.214 -10.540 -9.047 1.00 89.06 83 VAL A O 1
ATOM 652 N N . MET A 1 84 ? 4.702 -8.431 -9.639 1.00 83.81 84 MET A N 1
ATOM 653 C CA . MET A 1 84 ? 3.724 -8.206 -8.564 1.00 83.81 84 MET A CA 1
ATOM 654 C C . MET A 1 84 ? 2.272 -8.238 -9.037 1.00 83.81 84 MET A C 1
ATOM 656 O O . MET A 1 84 ? 1.373 -8.514 -8.246 1.00 83.81 84 MET A O 1
ATOM 660 N N . PHE A 1 85 ? 2.038 -7.945 -10.314 1.00 85.00 85 PHE A N 1
ATOM 661 C CA . PHE A 1 85 ? 0.704 -7.806 -10.879 1.00 85.00 85 PHE A CA 1
ATOM 662 C C . PHE A 1 85 ? 0.612 -8.566 -12.198 1.00 85.00 85 PHE A C 1
ATOM 664 O O . PHE A 1 85 ? 1.571 -8.616 -12.970 1.00 85.00 85 PHE A O 1
ATOM 671 N N . ASN A 1 86 ? -0.569 -9.115 -12.460 1.00 87.44 86 ASN A N 1
ATOM 672 C CA . ASN A 1 86 ? -0.926 -9.657 -13.763 1.00 87.44 86 ASN A CA 1
ATOM 673 C C . ASN A 1 86 ? -1.828 -8.648 -14.478 1.00 87.44 86 ASN A C 1
ATOM 675 O O . ASN A 1 86 ? -2.697 -8.034 -13.857 1.00 87.44 86 ASN A O 1
ATOM 679 N N . GLY A 1 87 ? -1.608 -8.479 -15.774 1.00 87.25 87 GLY A N 1
ATOM 680 C CA . GLY A 1 87 ? -2.528 -7.817 -16.680 1.00 87.25 87 GLY A CA 1
ATOM 681 C C . GLY A 1 87 ? -3.523 -8.821 -17.245 1.00 87.25 87 GLY A C 1
ATOM 682 O O . GLY A 1 87 ? -3.508 -10.003 -16.897 1.00 87.25 87 GLY A O 1
ATOM 683 N N . VAL A 1 88 ? -4.363 -8.342 -18.152 1.00 91.38 88 VAL A N 1
ATOM 684 C CA . VAL A 1 88 ? -5.237 -9.177 -18.974 1.00 91.38 88 VAL A CA 1
ATOM 685 C C . VAL A 1 88 ? -4.948 -8.877 -20.436 1.00 91.38 88 VAL A C 1
ATOM 687 O O . VAL A 1 88 ? -4.780 -7.713 -20.806 1.00 91.38 88 VAL A O 1
ATOM 690 N N . ASP A 1 89 ? -4.828 -9.916 -21.253 1.00 91.25 89 ASP A N 1
ATOM 691 C CA . ASP A 1 89 ? -4.692 -9.750 -22.695 1.00 91.25 89 ASP A CA 1
ATOM 692 C C . ASP A 1 89 ? -6.052 -9.478 -23.363 1.00 91.25 89 ASP A C 1
ATOM 694 O O . ASP A 1 89 ? -7.096 -9.399 -22.711 1.00 91.25 89 ASP A O 1
ATOM 698 N N . LEU A 1 90 ? -6.051 -9.331 -24.691 1.00 94.19 90 LEU A N 1
ATOM 699 C CA . LEU A 1 90 ? -7.269 -9.070 -25.467 1.00 94.19 90 LEU A CA 1
ATOM 700 C C . LEU A 1 90 ? -8.272 -10.236 -25.444 1.00 94.19 90 LEU A C 1
ATOM 702 O O . LEU A 1 90 ? -9.442 -10.030 -25.754 1.00 94.19 90 LEU A O 1
ATOM 706 N N . SER A 1 91 ? -7.830 -11.444 -25.084 1.00 93.81 91 SER A N 1
ATOM 707 C CA . SER A 1 91 ? -8.696 -12.610 -24.882 1.00 93.81 91 SER A CA 1
ATOM 708 C C . SER A 1 91 ? -9.245 -12.700 -23.452 1.00 93.81 91 SER A C 1
ATOM 710 O O . SER A 1 91 ? -10.064 -13.569 -23.158 1.00 93.81 91 SER A O 1
ATOM 712 N N . GL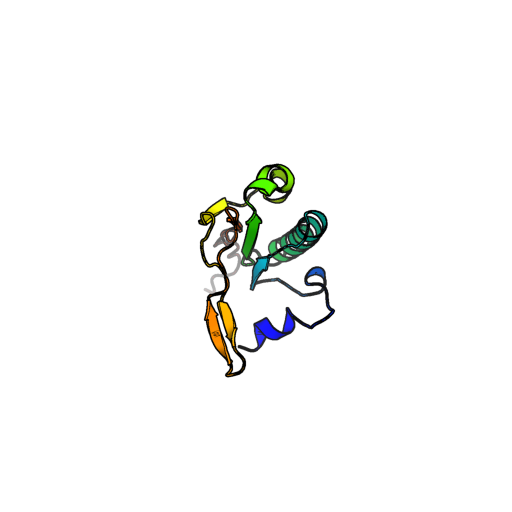Y A 1 92 ? -8.819 -11.794 -22.566 1.00 90.31 92 GLY A N 1
ATOM 713 C CA . GLY A 1 92 ? -9.146 -11.805 -21.144 1.00 90.31 92 GLY A CA 1
ATOM 714 C C . GLY A 1 92 ? -8.283 -12.765 -20.322 1.00 90.31 92 GLY A C 1
ATOM 715 O O . GLY A 1 92 ? -8.552 -12.946 -19.133 1.00 90.31 92 GLY A O 1
ATOM 716 N N . ALA A 1 93 ? -7.254 -13.378 -20.913 1.00 90.44 93 ALA A N 1
ATOM 717 C CA . ALA A 1 93 ? -6.356 -14.270 -20.196 1.00 90.44 93 ALA A CA 1
ATOM 718 C C . ALA A 1 93 ? -5.363 -13.465 -19.338 1.00 90.44 93 ALA A C 1
ATOM 720 O O . ALA A 1 93 ? -4.883 -12.410 -19.768 1.00 90.44 93 ALA A O 1
ATOM 721 N N . PRO A 1 94 ? -5.032 -13.938 -18.122 1.00 89.94 94 PRO A N 1
ATOM 722 C CA . PRO A 1 94 ? -4.054 -13.274 -17.277 1.00 89.94 94 PRO A CA 1
ATOM 723 C C . PRO A 1 94 ? -2.658 -13.387 -17.893 1.00 89.94 94 PRO A C 1
ATOM 725 O O . PRO A 1 94 ? -2.194 -14.482 -18.208 1.00 89.94 94 PRO A O 1
ATOM 728 N N . VAL A 1 95 ? -1.965 -12.258 -18.009 1.00 92.62 95 VAL A N 1
ATOM 729 C CA . VAL A 1 95 ? -0.583 -12.191 -18.504 1.00 92.62 95 VAL A CA 1
ATOM 730 C C . VAL A 1 95 ? 0.313 -11.519 -17.464 1.00 92.62 95 VAL A C 1
ATOM 732 O O . VAL A 1 95 ? -0.094 -10.508 -16.886 1.00 92.62 95 VAL A O 1
ATOM 735 N N . PRO A 1 96 ? 1.520 -12.040 -17.182 1.00 86.69 96 PRO A N 1
ATOM 736 C CA . PRO A 1 96 ? 2.409 -11.415 -16.211 1.00 86.69 96 PRO A CA 1
ATOM 737 C C . PRO A 1 96 ? 2.850 -10.041 -16.721 1.00 86.69 96 PRO A C 1
ATOM 739 O O . PRO A 1 96 ? 3.326 -9.915 -17.851 1.00 86.69 96 PRO A O 1
ATOM 742 N N . LEU A 1 97 ? 2.703 -9.004 -15.894 1.00 89.19 97 LEU A N 1
ATOM 743 C CA . LEU A 1 97 ? 3.291 -7.703 -16.210 1.00 89.19 97 LEU A CA 1
ATOM 744 C C . LEU A 1 97 ? 4.799 -7.732 -15.942 1.00 89.19 97 LEU A C 1
ATOM 746 O O . LEU A 1 97 ? 5.262 -8.535 -15.127 1.00 89.19 97 LEU A O 1
ATOM 750 N N . PRO A 1 98 ? 5.582 -6.849 -16.588 1.00 90.75 98 PRO A N 1
ATOM 751 C CA . PRO A 1 98 ? 6.990 -6.696 -16.263 1.00 90.75 98 PRO A CA 1
ATOM 752 C C . PRO A 1 98 ? 7.200 -6.456 -14.765 1.00 90.75 98 PRO A C 1
ATOM 754 O O . PRO A 1 98 ? 6.442 -5.723 -14.123 1.00 90.75 98 PRO A O 1
ATOM 757 N N . GLY A 1 99 ? 8.251 -7.066 -14.219 1.00 88.56 99 GLY A N 1
ATOM 758 C CA . GLY A 1 99 ? 8.661 -6.818 -12.845 1.00 88.56 99 GLY A CA 1
ATOM 759 C C . GLY A 1 99 ? 9.058 -5.360 -12.626 1.00 88.56 99 GLY A C 1
ATOM 760 O O . GLY A 1 99 ? 9.538 -4.681 -13.537 1.00 88.56 99 GLY A O 1
ATOM 761 N N . LEU A 1 100 ? 8.860 -4.869 -11.405 1.00 89.88 100 LEU A N 1
ATOM 762 C CA . LEU A 1 100 ? 9.189 -3.484 -11.073 1.00 89.88 100 LEU A CA 1
ATOM 763 C C . LEU A 1 100 ? 10.710 -3.314 -10.951 1.00 89.88 100 LEU A C 1
ATOM 765 O O . LEU A 1 100 ? 11.361 -4.163 -10.349 1.00 89.88 100 LEU A O 1
ATOM 769 N N . PRO A 1 101 ? 11.309 -2.221 -11.456 1.00 93.75 101 PRO A N 1
ATOM 770 C CA . PRO A 1 101 ? 12.764 -2.035 -11.437 1.00 93.75 101 PRO A CA 1
ATOM 771 C C . PRO A 1 101 ? 13.321 -1.654 -10.053 1.00 93.75 101 PRO A C 1
ATOM 773 O O . PRO A 1 101 ? 14.492 -1.308 -9.927 1.00 93.75 101 PRO A O 1
ATOM 776 N N . TYR A 1 102 ? 12.491 -1.680 -9.012 1.00 93.94 102 TYR A N 1
ATOM 777 C CA . TYR A 1 102 ? 12.827 -1.298 -7.646 1.00 93.94 102 TYR A CA 1
ATOM 778 C C . TYR A 1 102 ? 12.173 -2.254 -6.651 1.00 93.94 102 TYR A C 1
ATOM 780 O O . TYR A 1 102 ? 11.170 -2.897 -6.962 1.00 93.94 102 TYR A O 1
ATOM 788 N N . SER A 1 103 ? 12.725 -2.314 -5.438 1.00 96.25 103 SER A N 1
ATOM 789 C CA . SER A 1 103 ? 12.142 -3.100 -4.354 1.00 96.25 103 SER A CA 1
ATOM 790 C C . SER A 1 103 ? 10.832 -2.484 -3.872 1.00 96.25 103 SER A C 1
ATOM 792 O O . SER A 1 103 ? 10.676 -1.257 -3.834 1.00 96.25 103 SER A O 1
ATOM 794 N N . VAL A 1 104 ? 9.908 -3.340 -3.452 1.00 96.12 104 VAL A N 1
ATOM 795 C CA . VAL A 1 104 ? 8.592 -2.938 -2.956 1.00 96.12 104 VAL A CA 1
ATOM 796 C C . VAL A 1 104 ? 8.320 -3.575 -1.608 1.00 96.12 104 VAL A C 1
ATOM 798 O O . VAL A 1 104 ? 8.503 -4.777 -1.429 1.00 96.12 104 VAL A O 1
ATOM 801 N N . ASP A 1 105 ? 7.831 -2.761 -0.687 1.00 96.75 105 ASP A N 1
ATOM 802 C CA . ASP A 1 105 ? 7.482 -3.157 0.663 1.00 96.75 105 ASP A CA 1
ATOM 803 C C . ASP A 1 105 ? 5.976 -3.233 0.849 1.00 96.75 105 ASP A C 1
ATOM 805 O O . ASP A 1 105 ? 5.220 -2.369 0.397 1.00 96.75 105 ASP A O 1
ATOM 809 N N . VAL A 1 106 ? 5.554 -4.275 1.556 1.00 95.56 106 VAL A N 1
ATOM 810 C CA . VAL A 1 106 ? 4.167 -4.536 1.914 1.00 95.56 106 VAL A CA 1
ATOM 811 C C . VAL A 1 106 ? 4.013 -4.396 3.418 1.00 95.56 106 VAL A C 1
ATOM 813 O O . VAL A 1 106 ? 4.516 -5.211 4.196 1.00 95.56 106 VAL A O 1
ATOM 816 N N . TRP A 1 107 ? 3.283 -3.366 3.818 1.00 96.81 107 TRP A N 1
ATOM 817 C CA . TRP A 1 107 ? 2.995 -3.038 5.205 1.00 96.81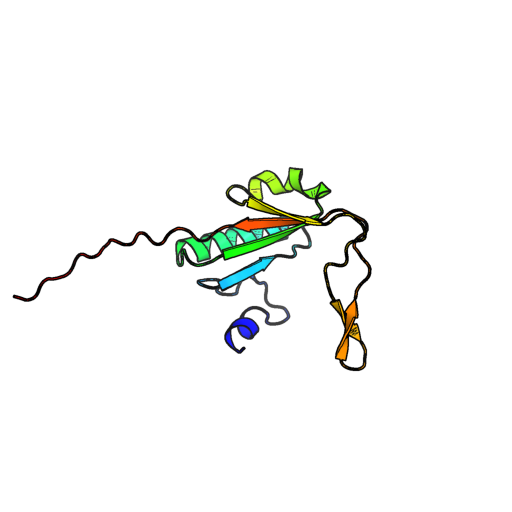 107 TRP A CA 1
ATOM 818 C C . TRP A 1 107 ? 1.574 -3.447 5.550 1.00 96.81 107 TRP A C 1
ATOM 820 O O . TRP A 1 107 ? 0.643 -3.144 4.811 1.00 96.81 107 TRP A O 1
ATOM 830 N N . PHE A 1 108 ? 1.388 -4.094 6.691 1.00 95.81 108 PHE A N 1
ATOM 831 C CA . PHE A 1 108 ? 0.095 -4.578 7.148 1.00 95.81 108 PHE A CA 1
ATOM 832 C C . PHE A 1 108 ? -0.256 -3.998 8.513 1.00 95.81 108 PHE A C 1
ATOM 834 O O . PHE A 1 108 ? 0.565 -4.004 9.431 1.00 95.81 108 PHE A O 1
ATOM 841 N N . ASP A 1 109 ? -1.481 -3.504 8.644 1.00 94.62 109 ASP A N 1
ATOM 842 C CA . ASP A 1 109 ? -2.056 -3.110 9.924 1.00 94.62 109 ASP A CA 1
ATOM 843 C C . ASP A 1 109 ? -2.980 -4.234 10.428 1.00 94.62 109 ASP A C 1
ATOM 845 O O . ASP A 1 109 ? -4.076 -4.405 9.878 1.00 94.62 109 ASP A O 1
ATOM 849 N N . PRO A 1 110 ? -2.552 -5.018 11.437 1.00 79.62 110 PRO A N 1
ATOM 850 C CA . PRO A 1 110 ? -3.300 -6.175 11.909 1.00 79.62 110 PRO A CA 1
ATOM 851 C C . PRO A 1 110 ? -4.614 -5.782 12.580 1.00 79.62 110 PRO A C 1
ATOM 853 O O . PRO A 1 110 ? -4.765 -4.678 13.103 1.00 79.62 110 PRO A O 1
ATOM 856 N N . LEU A 1 111 ? -5.569 -6.711 12.591 1.00 82.62 111 LEU A N 1
ATOM 857 C CA . LEU A 1 111 ? -6.828 -6.554 13.316 1.00 82.62 111 LEU A CA 1
ATOM 858 C C . LEU A 1 111 ? -6.544 -6.247 14.786 1.00 82.62 111 LEU A C 1
ATOM 860 O O . LEU A 1 111 ? -5.644 -6.841 15.388 1.00 82.62 111 LEU A O 1
ATOM 864 N N . LEU A 1 112 ? -7.308 -5.322 15.361 1.00 78.62 112 LEU A N 1
ATOM 865 C CA . LEU A 1 112 ? -7.265 -5.151 16.805 1.00 78.62 112 LEU A CA 1
ATOM 866 C C . LEU A 1 112 ? -7.968 -6.361 17.430 1.00 78.62 112 LEU A C 1
ATOM 868 O O . LEU A 1 112 ? -9.005 -6.781 16.907 1.00 78.62 112 LEU A O 1
ATOM 872 N N . PRO A 1 113 ? -7.421 -6.948 18.507 1.00 69.62 113 PRO A N 1
ATOM 873 C CA . PRO A 1 113 ? -8.110 -8.020 19.201 1.00 69.62 113 PRO A CA 1
ATOM 874 C C . PRO A 1 113 ? -9.495 -7.518 19.618 1.00 69.62 113 PRO A C 1
ATOM 876 O O . PRO A 1 113 ? -9.620 -6.463 20.241 1.00 69.62 113 PRO A O 1
ATOM 879 N N . HIS A 1 114 ? -10.539 -8.259 19.246 1.00 56.75 114 HIS A N 1
ATOM 880 C CA . HIS A 1 114 ? -11.829 -8.111 19.905 1.00 56.75 114 HIS A CA 1
ATOM 881 C C . HIS A 1 114 ? -11.596 -8.488 21.361 1.00 56.75 114 HIS A C 1
ATOM 883 O O . HIS A 1 114 ? -11.241 -9.637 21.610 1.00 56.75 114 HIS A O 1
ATOM 889 N N . GLU A 1 115 ? -11.746 -7.558 22.305 1.00 57.41 115 GLU A N 1
ATOM 890 C CA . GLU A 1 115 ? -11.808 -7.956 23.708 1.00 57.41 115 GLU A CA 1
ATOM 891 C C . GLU A 1 115 ? -13.029 -8.867 23.876 1.00 57.41 115 GLU A C 1
ATOM 893 O O . GLU A 1 115 ? -14.163 -8.422 23.662 1.00 57.41 115 GLU A O 1
ATOM 898 N N . PRO A 1 116 ? -12.840 -10.154 24.206 1.00 48.94 116 PRO A N 1
ATOM 899 C CA . PRO A 1 116 ? -13.957 -11.016 24.518 1.00 48.94 116 PRO A CA 1
ATOM 900 C C . PRO A 1 116 ? -14.364 -10.701 25.960 1.00 48.94 116 PRO A C 1
ATOM 902 O O . PRO A 1 116 ? -13.845 -11.314 26.887 1.00 48.94 116 PRO A O 1
ATOM 905 N N . GLY A 1 117 ? -15.240 -9.713 26.175 1.00 51.44 117 GLY A N 1
ATOM 906 C CA . GLY A 1 117 ? -15.721 -9.447 27.534 1.00 51.44 117 GLY A CA 1
ATOM 907 C C . GLY A 1 117 ? -16.244 -8.051 27.854 1.00 51.44 117 GLY A C 1
ATOM 908 O O . GLY A 1 117 ? -15.791 -7.446 28.815 1.00 51.44 117 GLY A O 1
ATOM 909 N N . SER A 1 118 ? -17.281 -7.587 27.158 1.00 43.44 118 SER A N 1
ATOM 910 C CA . SER A 1 118 ? -18.359 -6.858 27.847 1.00 43.44 118 SER A CA 1
ATOM 911 C C . SER A 1 118 ? -19.626 -7.715 27.809 1.00 43.44 118 SER A C 1
ATOM 913 O O . SER A 1 118 ? -20.668 -7.301 27.311 1.00 43.44 118 SER A O 1
ATOM 915 N N . ALA A 1 119 ? -19.508 -8.959 28.275 1.00 50.16 119 ALA A N 1
ATOM 916 C CA . ALA A 1 119 ? -20.659 -9.752 28.678 1.00 50.16 119 ALA A CA 1
ATOM 917 C C . ALA A 1 119 ? -21.077 -9.276 30.076 1.00 50.16 119 ALA A C 1
ATOM 919 O O . ALA A 1 119 ? -20.795 -9.912 31.087 1.00 50.16 119 ALA A O 1
ATOM 920 N N . THR A 1 120 ? -21.678 -8.094 30.138 1.00 56.25 120 THR A N 1
ATOM 921 C CA . THR A 1 120 ? -22.757 -7.868 31.097 1.00 56.25 120 THR A CA 1
ATOM 922 C C . THR A 1 120 ? -24.035 -8.322 30.408 1.00 56.25 120 THR A C 1
ATOM 924 O O . THR A 1 120 ? -24.198 -8.036 29.226 1.00 56.25 120 THR A O 1
ATOM 927 N N . ASP A 1 121 ? -24.894 -9.003 31.163 1.00 44.41 121 ASP A N 1
ATOM 928 C CA . ASP A 1 121 ? -26.204 -9.564 30.798 1.00 44.41 121 ASP A CA 1
ATOM 929 C C . ASP A 1 121 ? -26.159 -11.061 30.455 1.00 44.41 121 ASP A C 1
ATOM 931 O O . ASP A 1 121 ? -25.478 -11.486 29.531 1.00 44.41 121 ASP A O 1
ATOM 935 N N . PHE A 1 122 ? -26.895 -11.955 31.109 1.00 48.00 122 PHE A N 1
ATOM 936 C CA . PHE A 1 122 ? -27.710 -11.929 32.326 1.00 48.00 122 PHE A CA 1
ATOM 937 C C . PHE A 1 122 ? -28.034 -13.419 32.540 1.00 48.00 122 PHE A C 1
ATOM 939 O O . PHE A 1 122 ? -28.461 -14.082 31.595 1.00 48.00 122 PHE A O 1
ATOM 946 N N . GLU A 1 123 ? -27.783 -13.974 33.720 1.00 43.38 123 GLU A N 1
ATOM 947 C CA . GLU A 1 123 ? -28.173 -15.349 34.055 1.00 43.38 123 GLU A CA 1
ATOM 948 C C . GLU A 1 123 ? -29.697 -15.364 34.300 1.00 43.38 123 GLU A C 1
ATOM 950 O O . GLU A 1 123 ? -30.149 -14.635 35.188 1.00 43.38 123 GLU A O 1
ATOM 955 N N . PRO A 1 124 ? -30.529 -16.109 33.542 1.00 57.91 124 PRO A N 1
ATOM 956 C CA . PRO A 1 124 ? -31.888 -16.379 33.974 1.00 57.91 124 PRO A CA 1
ATOM 957 C C . PRO A 1 124 ? -31.881 -17.629 34.858 1.00 57.91 124 PRO A C 1
ATOM 959 O O . PRO A 1 124 ? -31.345 -18.674 34.486 1.00 57.91 124 PRO A O 1
ATOM 962 N N . SER A 1 125 ? -32.456 -17.444 36.044 1.00 66.62 125 SER A N 1
ATOM 963 C CA . SER A 1 125 ? -32.673 -18.425 37.110 1.00 66.62 125 SER A CA 1
ATOM 964 C C . SER A 1 125 ? -33.512 -19.631 36.695 1.00 66.62 125 SER A C 1
ATOM 966 O O . SER A 1 125 ? -34.361 -19.482 35.786 1.00 66.62 125 SER A O 1
#

Radius of gyration: 18.26 Å; chains: 1; bounding box: 46×31×63 Å

Foldseek 3Di:
DPPVVQQDDPPDQSLVDQQALHEEEDPDPDLVSLLSNLVSQVVNCVVHLNGKYKYKDFPVCCVVCVVVLPQWDFPDKDAFQDFDDWDADPVRDTHTDTGHRGMMTIIIRDRDDDPPDPPDDDDDD

pLDDT: mean 83.19, std 16.68, range [38.0, 96.81]

Sequence (125 aa):
FDPLCNLLVPGRPLTSSNLQGHTVLFLPSSLRELQAQLTHYRRCKRQRPDTAACVVLPAYSEHKASALLAGMRLIRRFEPGTVMFNGVDLSGAPVPLPGLPYSVDVWFDPLLPHEPGSATDFEPS

Organism: NCBI:txid51714

Secondary structure (DSSP, 8-state):
-HHHHTT--TT--GGGS--TT-EEEE--SSHHHHHHHHHHHHHHHHH-TT-EEEEEEEGGGHHHHTTTTTT-EEEEEE-TT----EEE-TTS-EEEPPPPSS-EEEEEEPPPP--S---------